Protein AF-A0A7S3I066-F1 (afdb_monomer_lite)

pLDDT: mean 82.43, std 9.89, range [44.12, 90.88]

InterPro domains:
  IPR013083 Zinc finger, RING/FYVE/PHD-type [G3DSA:3.30.40.10] (5-87)

Structure (mmCIF, N/CA/C/O backbone):
data_AF-A0A7S3I066-F1
#
_entry.id   AF-A0A7S3I066-F1
#
loop_
_atom_site.group_PDB
_atom_site.id
_atom_site.type_symbol
_atom_site.label_atom_id
_atom_site.label_alt_id
_atom_site.label_comp_id
_atom_site.label_asym_id
_atom_site.label_entity_id
_atom_site.label_seq_id
_atom_site.pdbx_PDB_ins_code
_atom_site.Cartn_x
_atom_site.Cartn_y
_atom_site.Cartn_z
_atom_site.occupancy
_atom_site.B_iso_or_equiv
_atom_site.auth_seq_id
_atom_site.auth_comp_id
_atom_site.auth_asym_id
_atom_site.auth_atom_id
_atom_site.pdbx_PDB_model_num
ATOM 1 N N . MET A 1 1 ? -0.384 -4.943 -27.069 1.00 44.12 1 MET A N 1
ATOM 2 C CA . MET A 1 1 ? 0.576 -6.040 -27.296 1.00 44.12 1 MET A CA 1
ATOM 3 C C . MET A 1 1 ? 1.079 -6.470 -25.933 1.00 44.12 1 MET A C 1
ATOM 5 O O . MET A 1 1 ? 1.532 -5.614 -25.189 1.00 44.12 1 MET A O 1
ATOM 9 N N . ILE A 1 2 ? 0.859 -7.729 -25.557 1.00 48.94 2 ILE A N 1
ATOM 10 C CA . ILE A 1 2 ? 1.422 -8.310 -24.334 1.00 48.94 2 ILE A CA 1
ATOM 11 C C . ILE A 1 2 ? 2.770 -8.921 -24.718 1.00 48.94 2 ILE A C 1
ATOM 13 O O . ILE A 1 2 ? 2.803 -9.960 -25.370 1.00 48.94 2 ILE A O 1
ATOM 17 N N . SER A 1 3 ? 3.866 -8.234 -24.406 1.00 50.28 3 SER A N 1
ATOM 18 C CA . SER A 1 3 ? 5.214 -8.765 -24.615 1.00 50.28 3 SER A CA 1
ATOM 19 C C . SER A 1 3 ? 5.439 -9.963 -23.687 1.00 50.28 3 SER A C 1
ATOM 21 O O . SER A 1 3 ? 4.972 -9.967 -22.544 1.00 50.28 3 SER A O 1
ATOM 23 N N . GLY A 1 4 ? 6.107 -11.005 -24.182 1.00 54.94 4 GLY A N 1
ATOM 24 C CA . GLY A 1 4 ? 6.476 -12.164 -23.369 1.00 54.94 4 GLY A CA 1
ATOM 25 C C . GLY A 1 4 ? 7.638 -11.842 -22.423 1.00 54.94 4 GLY A C 1
ATOM 26 O O . GLY A 1 4 ? 8.455 -10.977 -22.720 1.00 54.94 4 GLY A O 1
ATOM 27 N N . LEU A 1 5 ? 7.765 -12.597 -21.324 1.00 60.16 5 LEU A N 1
ATOM 28 C CA . LEU A 1 5 ? 8.819 -12.425 -20.302 1.00 60.16 5 LEU A CA 1
ATOM 29 C C . LEU A 1 5 ? 10.271 -12.506 -20.826 1.00 60.16 5 LEU A C 1
ATOM 31 O O . LEU A 1 5 ? 11.192 -12.221 -20.067 1.00 60.16 5 LEU A O 1
ATOM 35 N N . GLY A 1 6 ? 10.482 -12.915 -22.082 1.00 55.78 6 GLY A N 1
ATOM 36 C CA . GLY A 1 6 ? 11.797 -12.980 -22.728 1.00 55.78 6 GLY A CA 1
ATOM 37 C C . GLY A 1 6 ? 12.194 -11.740 -23.538 1.00 55.78 6 GLY A C 1
ATOM 38 O O . GLY A 1 6 ? 13.335 -11.678 -23.979 1.00 55.78 6 GLY A O 1
ATOM 39 N N . ASP A 1 7 ? 11.285 -10.780 -23.740 1.00 63.56 7 ASP A N 1
ATOM 40 C CA . ASP A 1 7 ? 11.503 -9.620 -24.624 1.00 63.56 7 ASP A CA 1
ATOM 41 C C . ASP A 1 7 ? 11.888 -8.341 -23.848 1.00 63.56 7 ASP A C 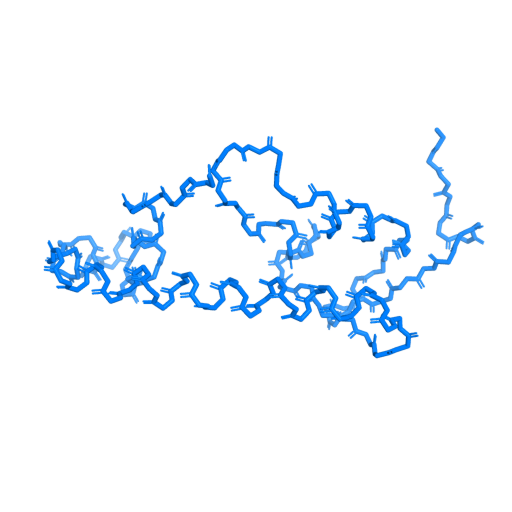1
ATOM 43 O O . ASP A 1 7 ? 12.458 -7.404 -24.400 1.00 63.56 7 ASP A O 1
ATOM 47 N N . GLU A 1 8 ? 11.616 -8.309 -22.538 1.00 71.69 8 GLU A N 1
ATOM 48 C CA . GLU A 1 8 ? 11.772 -7.136 -21.670 1.00 71.69 8 GLU A CA 1
ATOM 49 C C . GLU A 1 8 ? 12.464 -7.496 -20.340 1.00 71.69 8 GLU A C 1
ATOM 51 O O . GLU A 1 8 ? 12.368 -8.638 -19.877 1.00 71.69 8 GLU A O 1
ATOM 56 N N . PRO A 1 9 ? 13.143 -6.539 -19.671 1.00 82.62 9 PRO A N 1
ATOM 57 C CA . PRO A 1 9 ? 13.783 -6.791 -18.384 1.00 82.62 9 PRO A CA 1
ATOM 58 C C . PRO A 1 9 ? 12.754 -7.244 -17.343 1.00 82.62 9 PRO A C 1
ATOM 60 O O . PRO A 1 9 ? 11.740 -6.579 -17.094 1.00 82.62 9 PRO A O 1
ATOM 63 N N . SER A 1 10 ? 13.035 -8.379 -16.707 1.00 87.56 10 SER A N 1
ATOM 64 C CA . SER A 1 10 ? 12.181 -8.990 -15.694 1.00 87.56 10 SER A CA 1
ATOM 65 C C . SER A 1 10 ? 12.837 -8.938 -14.317 1.00 87.56 10 SER A C 1
ATOM 67 O O . SER A 1 10 ? 14.058 -8.890 -14.185 1.00 87.56 10 SER A O 1
ATOM 69 N N . ILE A 1 11 ? 12.009 -8.908 -13.277 1.00 87.31 11 ILE A N 1
ATOM 70 C CA . ILE A 1 11 ? 12.437 -8.867 -11.884 1.00 87.31 11 ILE A CA 1
ATOM 71 C C . ILE A 1 11 ? 11.721 -9.949 -11.089 1.00 87.31 11 ILE A C 1
ATOM 73 O O . ILE A 1 11 ? 10.508 -10.140 -11.213 1.00 87.31 11 ILE A O 1
ATOM 77 N N . MET A 1 12 ? 12.482 -10.647 -10.251 1.00 89.31 12 MET A N 1
ATOM 78 C CA . MET A 1 12 ? 11.945 -11.577 -9.267 1.00 89.31 12 MET A CA 1
ATOM 79 C C . MET A 1 12 ? 11.692 -10.834 -7.957 1.00 89.31 12 MET A C 1
ATOM 81 O O . MET A 1 12 ? 12.597 -10.226 -7.385 1.00 89.31 12 MET A O 1
ATOM 85 N N . LEU A 1 13 ? 10.454 -10.895 -7.476 1.00 89.75 13 LEU A N 1
ATOM 86 C CA . LEU A 1 13 ? 10.086 -10.357 -6.171 1.00 89.75 13 LEU A CA 1
ATOM 87 C C . LEU A 1 13 ? 10.563 -11.284 -5.043 1.00 89.75 13 LEU A C 1
ATOM 89 O O . LEU A 1 13 ? 10.765 -12.479 -5.253 1.00 89.75 13 LEU A O 1
ATOM 93 N N . GLY A 1 14 ? 10.614 -10.783 -3.808 1.00 87.00 14 GLY A N 1
ATOM 94 C CA . GLY A 1 14 ? 10.910 -11.586 -2.613 1.00 87.00 14 GLY A CA 1
ATOM 95 C C . GLY A 1 14 ? 9.934 -12.753 -2.398 1.00 87.00 14 GLY A C 1
ATOM 96 O O . GLY A 1 14 ? 10.297 -13.766 -1.806 1.00 87.00 14 GLY A O 1
ATOM 97 N N . CYS A 1 15 ? 8.719 -12.669 -2.954 1.00 90.06 15 CYS A N 1
ATOM 98 C CA . CYS A 1 15 ? 7.747 -13.765 -2.987 1.00 90.06 15 CYS A CA 1
ATOM 99 C C . CYS A 1 15 ? 7.967 -14.780 -4.129 1.00 90.06 15 CYS A C 1
ATOM 101 O O . CYS A 1 15 ? 7.087 -15.600 -4.383 1.00 90.06 15 CYS A O 1
ATOM 103 N N . LYS A 1 16 ? 9.106 -14.717 -4.835 1.00 89.31 16 LYS A N 1
ATOM 104 C CA . LYS A 1 16 ? 9.521 -15.585 -5.958 1.00 89.31 16 LYS A CA 1
ATOM 105 C C .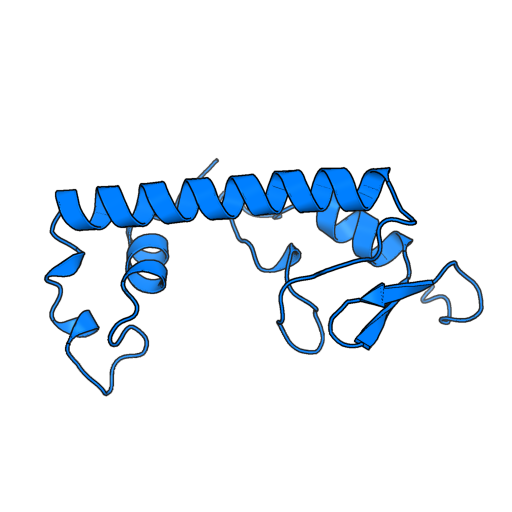 LYS A 1 16 ? 8.687 -15.483 -7.241 1.00 89.31 16 LYS A C 1
ATOM 107 O O . LYS A 1 16 ? 8.939 -16.218 -8.190 1.00 89.31 16 LYS A O 1
ATOM 112 N N . HIS A 1 17 ? 7.732 -14.560 -7.309 1.00 90.81 17 HIS A N 1
ATOM 113 C CA . HIS A 1 17 ? 7.011 -14.269 -8.547 1.00 90.81 17 HIS A CA 1
ATOM 114 C C . HIS A 1 17 ? 7.828 -13.335 -9.443 1.00 90.81 17 HIS A C 1
ATOM 116 O O . HIS A 1 17 ? 8.448 -12.390 -8.952 1.00 90.81 17 HIS A O 1
ATOM 122 N N . ILE A 1 18 ? 7.803 -13.595 -10.750 1.00 89.56 18 ILE A N 1
ATOM 123 C CA . ILE A 1 18 ? 8.545 -12.839 -11.762 1.00 89.56 18 ILE A CA 1
ATOM 124 C C . ILE A 1 18 ? 7.571 -11.935 -12.519 1.00 89.56 18 ILE A C 1
ATOM 126 O O . ILE A 1 18 ? 6.511 -12.383 -12.953 1.00 89.56 18 ILE A O 1
ATOM 130 N N . PHE A 1 19 ? 7.935 -10.667 -12.683 1.00 89.31 19 PHE A N 1
ATOM 131 C CA . PHE A 1 19 ? 7.174 -9.678 -13.451 1.00 89.31 19 PHE A CA 1
ATOM 132 C C . PHE A 1 19 ? 8.119 -8.842 -14.315 1.00 89.31 19 PHE A C 1
ATOM 134 O O . PHE A 1 19 ? 9.312 -8.777 -14.034 1.00 89.31 19 PHE A O 1
ATOM 141 N N . HIS A 1 20 ? 7.603 -8.147 -15.331 1.00 89.00 20 HIS A N 1
ATOM 142 C CA . HIS A 1 20 ? 8.401 -7.137 -16.032 1.00 89.00 20 HIS A CA 1
ATOM 143 C C . HIS A 1 20 ? 8.721 -5.969 -15.090 1.00 89.00 20 HIS A C 1
ATOM 145 O O . HIS A 1 20 ? 7.849 -5.508 -14.341 1.00 89.00 20 HIS A O 1
ATOM 151 N N . VAL A 1 21 ? 9.950 -5.453 -15.160 1.00 87.31 21 VAL A N 1
ATOM 152 C CA . VAL A 1 21 ? 10.393 -4.280 -14.387 1.00 87.31 21 VAL A CA 1
ATOM 153 C C . VAL A 1 21 ? 9.466 -3.091 -14.653 1.00 87.31 21 VAL A C 1
ATOM 155 O O . VAL A 1 21 ? 9.002 -2.438 -13.719 1.00 87.31 21 VAL A O 1
ATOM 158 N N . GLU A 1 22 ? 9.114 -2.870 -15.920 1.00 86.75 22 GLU A N 1
ATOM 159 C CA . GLU A 1 22 ? 8.161 -1.853 -16.378 1.00 86.75 22 GLU A CA 1
ATOM 160 C C . GLU A 1 22 ? 6.774 -1.982 -15.723 1.00 86.75 22 GLU A C 1
ATOM 162 O O . GLU A 1 22 ? 6.175 -0.978 -15.333 1.00 86.75 22 GLU A O 1
ATOM 167 N N . CYS A 1 23 ? 6.256 -3.206 -15.562 1.00 87.88 23 CYS A N 1
ATOM 168 C CA . CYS A 1 23 ? 4.952 -3.445 -14.938 1.00 87.88 23 CYS A CA 1
ATOM 169 C C . CYS A 1 23 ? 4.964 -3.068 -13.454 1.00 87.88 23 CYS A C 1
ATOM 171 O O . CYS A 1 23 ? 4.039 -2.404 -12.978 1.00 87.88 23 CYS A O 1
ATOM 173 N N . ILE A 1 24 ? 6.016 -3.455 -12.724 1.00 88.62 24 ILE A N 1
ATOM 174 C CA . ILE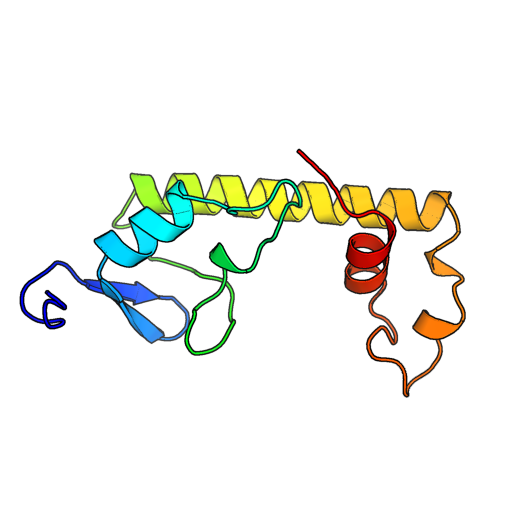 A 1 24 ? 6.166 -3.082 -11.313 1.00 88.62 24 ILE A CA 1
ATOM 175 C C . ILE A 1 24 ? 6.390 -1.575 -11.189 1.00 88.62 24 ILE A C 1
ATOM 177 O O . ILE A 1 24 ? 5.739 -0.937 -10.364 1.00 88.62 24 ILE A O 1
ATOM 181 N N . ARG A 1 25 ? 7.220 -0.977 -12.052 1.00 88.56 25 ARG A N 1
ATOM 182 C CA . ARG A 1 25 ? 7.447 0.472 -12.089 1.00 88.56 25 ARG A CA 1
ATOM 183 C C . ARG A 1 25 ? 6.139 1.237 -12.285 1.00 88.56 25 ARG A C 1
ATOM 185 O O . ARG A 1 25 ? 5.787 2.053 -11.441 1.00 88.56 25 ARG A O 1
ATOM 192 N N . LYS A 1 26 ? 5.370 0.942 -13.336 1.00 88.75 26 LYS A N 1
ATOM 193 C CA . LYS A 1 26 ? 4.083 1.612 -13.605 1.00 88.75 26 LYS A CA 1
ATOM 194 C C . LYS A 1 26 ? 3.112 1.482 -12.431 1.00 88.75 26 LYS A C 1
ATOM 196 O O . LYS A 1 26 ? 2.407 2.434 -12.123 1.00 88.75 26 LYS A O 1
ATOM 201 N N . ARG A 1 27 ? 3.115 0.346 -11.729 1.00 88.19 27 ARG A N 1
ATOM 202 C CA . ARG A 1 27 ? 2.264 0.123 -10.555 1.00 88.19 27 ARG A CA 1
ATOM 203 C C . ARG A 1 27 ? 2.712 0.908 -9.319 1.00 88.19 27 ARG A C 1
ATOM 205 O O . ARG A 1 27 ? 1.880 1.520 -8.662 1.00 88.19 27 ARG A O 1
ATOM 212 N N . VAL A 1 28 ? 4.009 0.912 -9.010 1.00 87.69 28 VAL A N 1
ATOM 213 C CA . VAL A 1 28 ? 4.571 1.623 -7.848 1.00 87.69 28 VAL A CA 1
ATOM 214 C C . VAL A 1 28 ? 4.470 3.137 -8.037 1.00 87.69 28 VAL A C 1
ATOM 216 O O . VAL A 1 28 ? 3.985 3.839 -7.152 1.00 87.69 28 VAL A O 1
ATOM 219 N N . PHE A 1 29 ? 4.865 3.637 -9.210 1.00 86.69 29 PHE A N 1
ATOM 220 C CA . PHE A 1 29 ? 4.823 5.065 -9.532 1.00 86.69 29 PHE A CA 1
ATOM 221 C C . PHE A 1 29 ? 3.402 5.562 -9.831 1.00 86.69 29 PHE A C 1
ATOM 223 O O . PHE A 1 29 ? 3.083 6.708 -9.526 1.00 86.69 29 PHE A O 1
ATOM 230 N N . GLY A 1 30 ? 2.533 4.702 -10.374 1.00 82.38 30 GLY A N 1
ATOM 231 C CA . GLY A 1 30 ? 1.116 4.997 -10.613 1.00 82.38 30 GLY A CA 1
ATOM 232 C C . GLY A 1 30 ? 0.260 5.054 -9.343 1.00 82.38 30 GLY A C 1
ATOM 233 O O . GLY A 1 30 ? -0.866 5.543 -9.402 1.00 82.38 30 GLY A O 1
ATOM 234 N N . ARG A 1 31 ? 0.795 4.611 -8.194 1.00 80.00 31 ARG A N 1
ATOM 235 C CA . ARG A 1 31 ? 0.154 4.660 -6.868 1.00 80.00 31 ARG A CA 1
ATOM 236 C C . ARG A 1 31 ? -1.252 4.042 -6.873 1.00 80.00 31 ARG A C 1
ATOM 238 O O . ARG A 1 31 ? -1.438 2.911 -7.320 1.00 80.00 31 ARG A O 1
ATOM 245 N N . TRP A 1 32 ? -2.231 4.750 -6.312 1.00 78.06 32 TRP A N 1
ATOM 246 C CA . TRP A 1 32 ? -3.615 4.321 -6.193 1.00 78.06 32 TRP A CA 1
ATOM 247 C C . TRP A 1 32 ? -4.519 5.229 -7.051 1.00 78.06 32 TRP A C 1
ATOM 249 O O . TRP A 1 32 ? -4.381 6.449 -7.003 1.00 78.06 32 TRP A O 1
ATOM 259 N N . PRO A 1 33 ? -5.450 4.660 -7.839 1.00 70.31 33 PRO A N 1
ATOM 260 C CA . PRO A 1 33 ? -6.264 5.422 -8.793 1.00 70.31 33 PRO A CA 1
ATOM 261 C C . PRO A 1 33 ? -7.456 6.168 -8.162 1.00 70.31 33 PRO A C 1
ATOM 263 O O . PRO A 1 33 ? -8.168 6.884 -8.856 1.00 70.31 33 PRO A O 1
ATOM 266 N N . SER A 1 34 ? -7.724 5.965 -6.870 1.00 75.00 34 SER A N 1
ATOM 267 C CA . SER A 1 34 ? -8.896 6.496 -6.156 1.00 75.00 34 SER A CA 1
ATOM 268 C C . SER A 1 34 ? -8.492 7.636 -5.206 1.00 75.00 34 SER A C 1
ATOM 270 O O . SER A 1 34 ? -7.353 7.669 -4.771 1.00 75.00 34 SER A O 1
ATOM 272 N N . PRO A 1 35 ? -9.375 8.562 -4.795 1.00 74.31 35 PRO A N 1
ATOM 273 C CA . PRO A 1 35 ? -9.068 9.496 -3.699 1.00 74.31 35 PRO A CA 1
ATOM 274 C C . PRO A 1 35 ? -8.788 8.788 -2.360 1.00 74.31 35 PRO A C 1
ATOM 276 O O . PRO A 1 35 ? -8.133 9.343 -1.478 1.00 74.31 35 PRO A O 1
ATOM 279 N N . ARG A 1 36 ? -9.264 7.546 -2.197 1.00 74.88 36 ARG A N 1
ATOM 280 C CA . ARG A 1 36 ? -8.956 6.714 -1.033 1.00 74.88 36 ARG A CA 1
ATOM 281 C C . ARG A 1 36 ? -7.573 6.091 -1.185 1.00 74.88 36 ARG A C 1
ATOM 283 O O . ARG A 1 36 ? -7.322 5.375 -2.155 1.00 74.88 36 ARG A O 1
ATOM 290 N N . ILE A 1 37 ? -6.720 6.277 -0.180 1.00 77.44 37 ILE A N 1
ATOM 291 C CA . ILE A 1 37 ? -5.402 5.643 -0.149 1.00 77.44 37 ILE A CA 1
ATOM 292 C C . ILE A 1 37 ? -5.582 4.126 -0.017 1.00 77.44 37 ILE A C 1
ATOM 294 O O . ILE A 1 37 ? -6.121 3.626 0.972 1.00 77.44 37 ILE A O 1
ATOM 298 N N . THR A 1 38 ? -5.122 3.380 -1.020 1.00 81.31 38 THR A N 1
ATOM 299 C CA . THR A 1 38 ? -5.108 1.909 -1.008 1.00 81.31 38 THR A CA 1
ATOM 300 C C . THR A 1 38 ? -3.684 1.411 -1.144 1.00 81.31 38 THR A C 1
ATOM 302 O O . THR A 1 38 ? -2.954 1.928 -1.976 1.00 81.31 38 THR A O 1
ATOM 305 N N . TRP A 1 39 ? -3.311 0.364 -0.410 1.00 84.31 39 TRP A N 1
ATOM 306 C CA . TRP A 1 39 ? -1.951 -0.192 -0.435 1.00 84.31 39 TRP A CA 1
ATOM 307 C C . TRP A 1 39 ? -1.808 -1.459 -1.293 1.00 84.31 39 TRP A C 1
ATOM 309 O O . TRP A 1 39 ? -0.732 -2.047 -1.319 1.00 84.31 39 TRP A O 1
ATOM 319 N N . ASP A 1 40 ? -2.861 -1.898 -2.000 1.00 84.25 40 ASP A N 1
ATOM 320 C CA . ASP A 1 40 ? -2.832 -3.146 -2.791 1.00 84.25 40 ASP A CA 1
ATOM 321 C C . ASP A 1 40 ? -1.800 -3.095 -3.927 1.00 84.25 40 ASP A C 1
ATOM 323 O O . ASP A 1 40 ? -1.225 -4.117 -4.289 1.00 84.25 40 ASP A O 1
ATOM 327 N N . PHE A 1 41 ? -1.488 -1.903 -4.443 1.00 86.94 41 PHE A N 1
ATOM 328 C CA . PHE A 1 41 ? -0.462 -1.720 -5.470 1.00 86.94 41 PHE A CA 1
ATOM 329 C C . PHE A 1 41 ? 0.958 -2.088 -4.987 1.00 86.94 41 PHE A C 1
ATOM 331 O O . PHE A 1 41 ? 1.814 -2.398 -5.813 1.00 86.94 41 PHE A O 1
ATOM 338 N N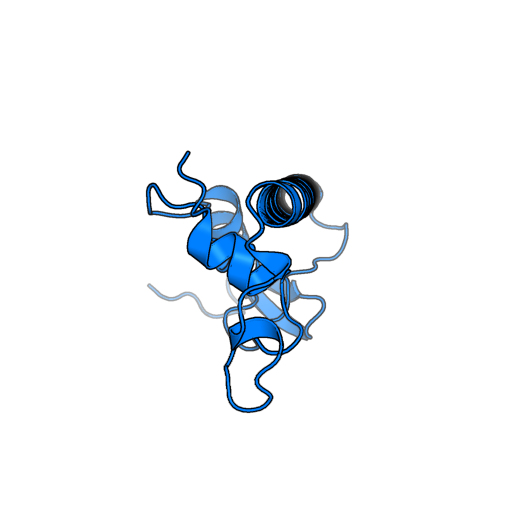 . LEU A 1 42 ? 1.183 -2.126 -3.665 1.00 89.31 42 LEU A N 1
ATOM 339 C CA . LEU A 1 42 ? 2.411 -2.612 -3.027 1.00 89.31 42 LEU A CA 1
ATOM 340 C C . LEU A 1 42 ? 2.392 -4.123 -2.763 1.00 89.31 42 LEU A C 1
ATOM 342 O O . LEU A 1 42 ? 3.348 -4.637 -2.197 1.00 89.31 42 LEU A O 1
ATOM 346 N N . ASN A 1 43 ? 1.335 -4.845 -3.145 1.00 90.81 43 ASN A N 1
ATOM 347 C CA . ASN A 1 43 ? 1.219 -6.289 -2.956 1.00 90.81 43 ASN A CA 1
ATOM 348 C C . ASN A 1 43 ? 1.342 -7.025 -4.294 1.00 90.81 43 ASN A C 1
ATOM 350 O O . ASN A 1 43 ? 0.784 -6.610 -5.309 1.00 90.81 43 ASN A O 1
ATOM 354 N N . CYS A 1 44 ? 2.025 -8.163 -4.303 1.00 89.94 44 CYS A N 1
ATOM 355 C CA . CYS A 1 44 ? 2.139 -9.055 -5.446 1.00 89.94 44 CYS A CA 1
ATOM 356 C C . CYS A 1 44 ? 0.748 -9.423 -5.983 1.00 89.94 44 CYS A C 1
ATOM 358 O O . CYS A 1 44 ? -0.113 -9.878 -5.231 1.00 89.94 44 CYS A O 1
ATOM 360 N N . SER A 1 45 ? 0.519 -9.262 -7.289 1.00 87.38 45 SER A N 1
ATOM 361 C CA . SER A 1 45 ? -0.781 -9.587 -7.896 1.00 87.38 45 SER A CA 1
ATOM 362 C C . SER A 1 45 ? -1.130 -11.074 -7.811 1.00 87.38 45 SER A C 1
ATOM 364 O O . SER A 1 45 ? -2.308 -11.408 -7.833 1.00 87.38 45 SER A O 1
ATOM 366 N N . ALA A 1 46 ? -0.123 -11.948 -7.703 1.00 88.00 46 ALA A N 1
ATOM 367 C CA . ALA A 1 46 ? -0.302 -13.396 -7.672 1.00 88.00 46 ALA A CA 1
ATOM 368 C C . ALA A 1 46 ? -0.590 -13.929 -6.259 1.00 88.00 46 ALA A C 1
ATOM 370 O O . ALA A 1 46 ? -1.578 -14.626 -6.059 1.00 88.00 46 ALA A O 1
ATOM 371 N N . CYS A 1 47 ? 0.235 -13.579 -5.265 1.00 90.88 47 CYS A N 1
ATOM 372 C CA . CYS A 1 47 ? 0.115 -14.118 -3.901 1.00 90.88 47 CYS A CA 1
ATOM 373 C C . CYS A 1 47 ? -0.326 -13.105 -2.840 1.00 90.88 47 CYS A C 1
ATOM 375 O O . CYS A 1 47 ? -0.407 -13.455 -1.666 1.00 90.88 47 CYS A O 1
ATOM 377 N N . LYS A 1 48 ? -0.557 -11.841 -3.215 1.00 87.12 48 LYS A N 1
ATOM 378 C CA . LYS A 1 48 ? -0.932 -10.741 -2.306 1.00 87.12 48 LYS A CA 1
ATOM 379 C C . LYS A 1 48 ? 0.081 -10.417 -1.198 1.00 87.12 48 LYS A C 1
ATOM 381 O O . LYS A 1 48 ? -0.196 -9.559 -0.365 1.00 87.12 48 LYS A O 1
ATOM 386 N N . GLN A 1 49 ? 1.271 -11.018 -1.220 1.00 87.94 49 GLN A N 1
ATOM 387 C CA . GLN A 1 49 ? 2.370 -10.650 -0.323 1.00 87.94 49 GLN A CA 1
ATOM 388 C C . GLN A 1 49 ? 2.955 -9.289 -0.697 1.00 87.94 49 GLN A C 1
ATOM 390 O O . GLN A 1 49 ? 2.978 -8.929 -1.871 1.00 87.94 49 GLN A O 1
ATOM 395 N N . GLU A 1 50 ? 3.461 -8.553 0.288 1.00 90.00 50 GLU A N 1
ATOM 396 C CA . GLU A 1 50 ? 4.119 -7.265 0.064 1.00 90.00 50 GLU A CA 1
ATOM 397 C C . GLU A 1 50 ? 5.298 -7.404 -0.917 1.00 90.00 50 GLU A C 1
ATOM 399 O O . GLU A 1 50 ? 6.097 -8.341 -0.841 1.00 90.00 50 GLU A O 1
ATOM 404 N N . ILE A 1 51 ? 5.375 -6.483 -1.876 1.00 89.56 51 ILE A N 1
ATOM 405 C CA . ILE A 1 51 ? 6.414 -6.441 -2.899 1.00 89.56 51 ILE A CA 1
ATOM 406 C C . ILE A 1 51 ? 7.729 -6.075 -2.217 1.00 89.56 51 ILE A C 1
ATOM 408 O O . ILE A 1 51 ? 7.895 -4.984 -1.678 1.00 89.56 51 ILE A O 1
ATOM 412 N N . SER A 1 52 ? 8.683 -6.992 -2.305 1.00 88.44 52 SER A N 1
ATOM 413 C CA . SER A 1 52 ? 10.078 -6.774 -1.951 1.00 88.44 52 SER A CA 1
ATOM 414 C C . SER A 1 52 ? 10.915 -7.044 -3.194 1.00 88.44 52 SER A C 1
ATOM 416 O O . SER A 1 52 ? 10.651 -8.011 -3.908 1.00 88.44 52 SER A O 1
ATOM 418 N N . ILE A 1 53 ? 11.871 -6.171 -3.484 1.00 86.44 53 ILE A N 1
ATOM 419 C CA . ILE A 1 53 ? 12.785 -6.300 -4.620 1.00 86.44 53 ILE A CA 1
ATOM 420 C C . ILE A 1 53 ? 14.224 -6.193 -4.124 1.00 86.44 53 ILE A C 1
ATOM 422 O O . ILE A 1 53 ? 14.466 -5.600 -3.072 1.00 86.44 53 ILE A O 1
ATOM 426 N N . GLN A 1 54 ? 15.157 -6.756 -4.888 1.00 80.31 54 GLN A N 1
ATOM 427 C CA . GLN A 1 54 ? 16.589 -6.615 -4.624 1.00 80.31 54 GLN A CA 1
ATOM 428 C C . GLN A 1 54 ? 17.061 -5.176 -4.898 1.00 80.31 54 GLN A C 1
ATOM 430 O O . GLN A 1 54 ? 16.408 -4.421 -5.626 1.00 80.31 54 GLN A O 1
ATOM 435 N N . GLU A 1 55 ? 18.184 -4.792 -4.290 1.00 79.19 55 GLU A N 1
ATOM 436 C CA . GLU A 1 55 ? 18.715 -3.419 -4.309 1.00 79.19 55 GLU A CA 1
ATOM 437 C C . GLU A 1 55 ? 19.325 -3.013 -5.664 1.00 79.19 55 GLU A C 1
ATOM 439 O O . GLU A 1 55 ? 19.663 -1.847 -5.858 1.00 79.19 55 GLU A O 1
ATOM 444 N N . ASP A 1 56 ? 19.392 -3.934 -6.630 1.00 77.81 56 ASP A N 1
ATOM 445 C CA . ASP A 1 56 ? 19.874 -3.702 -7.997 1.00 77.81 56 ASP A CA 1
ATOM 446 C C . ASP A 1 56 ? 19.123 -2.576 -8.731 1.00 77.81 56 ASP A C 1
ATOM 448 O O . ASP A 1 56 ? 19.697 -1.869 -9.559 1.00 77.81 56 ASP A O 1
ATOM 452 N N . HIS A 1 57 ? 17.843 -2.353 -8.410 1.00 80.25 57 HIS A N 1
ATOM 453 C CA . HIS A 1 57 ? 17.031 -1.282 -8.996 1.00 80.25 57 HIS A CA 1
ATOM 454 C C . HIS A 1 57 ? 16.839 -0.115 -8.019 1.00 80.25 57 HIS A C 1
ATOM 456 O O . HIS A 1 57 ? 15.762 0.054 -7.443 1.00 80.25 57 HIS A O 1
ATOM 462 N N . VAL A 1 58 ? 17.873 0.721 -7.874 1.00 84.69 58 VAL A N 1
ATOM 463 C CA . VAL A 1 58 ? 17.938 1.819 -6.886 1.00 84.69 58 VAL A CA 1
ATOM 464 C C . VAL A 1 58 ? 16.708 2.735 -6.906 1.00 84.69 58 VAL A C 1
ATOM 466 O O . VAL A 1 58 ? 16.147 3.023 -5.848 1.00 84.69 58 VAL A O 1
ATOM 469 N N . GLU A 1 59 ? 16.252 3.175 -8.084 1.00 87.12 59 GLU A N 1
ATOM 470 C CA . GLU A 1 59 ? 15.089 4.072 -8.206 1.00 87.12 59 GLU A CA 1
ATOM 471 C C . GLU A 1 59 ? 13.806 3.431 -7.656 1.00 87.12 59 GLU A C 1
ATOM 473 O O . GLU A 1 59 ? 13.110 4.010 -6.818 1.00 87.12 59 GLU A O 1
ATOM 478 N N . LEU A 1 60 ? 13.507 2.208 -8.106 1.00 86.75 60 LEU A N 1
ATOM 479 C CA . LEU A 1 60 ? 12.300 1.478 -7.725 1.00 86.75 60 LEU A CA 1
ATOM 480 C C . LEU A 1 60 ? 12.344 1.077 -6.247 1.00 86.75 60 LEU A C 1
ATOM 482 O O . LEU A 1 60 ? 11.336 1.184 -5.551 1.00 86.75 60 LEU A O 1
ATOM 486 N N . TYR A 1 61 ? 13.512 0.656 -5.765 1.00 88.75 61 TYR A N 1
ATOM 487 C CA . TYR A 1 61 ? 13.727 0.261 -4.377 1.00 88.75 61 TYR A CA 1
ATOM 488 C C . TYR A 1 61 ? 13.556 1.450 -3.427 1.00 88.75 61 TYR A C 1
ATOM 490 O O . TYR A 1 61 ? 12.872 1.338 -2.408 1.00 88.75 61 TYR A O 1
ATOM 498 N N . THR A 1 62 ? 14.100 2.615 -3.790 1.00 90.31 62 THR A N 1
ATOM 499 C CA . THR A 1 62 ? 13.973 3.846 -2.998 1.00 90.31 62 THR A CA 1
ATOM 500 C C . THR A 1 62 ? 12.516 4.295 -2.897 1.00 90.31 62 THR A C 1
ATOM 502 O O . THR A 1 62 ? 12.036 4.584 -1.797 1.00 90.31 62 THR A O 1
ATOM 505 N N . GLU A 1 63 ? 11.784 4.311 -4.015 1.00 90.00 63 GLU A N 1
ATOM 506 C CA . GLU A 1 63 ? 10.369 4.700 -4.020 1.00 90.00 63 GLU A CA 1
ATOM 507 C C . GLU A 1 63 ? 9.498 3.679 -3.266 1.00 90.00 63 GLU A C 1
ATOM 509 O O . GLU A 1 63 ? 8.676 4.065 -2.433 1.00 90.00 63 GLU A O 1
ATOM 514 N N . LEU A 1 64 ? 9.729 2.372 -3.457 1.00 90.06 64 LEU A N 1
ATOM 515 C CA . LEU A 1 64 ? 9.068 1.323 -2.671 1.00 90.06 64 LEU A CA 1
ATOM 516 C C . LEU A 1 64 ? 9.295 1.528 -1.173 1.00 90.06 64 LEU A C 1
ATOM 518 O O . LEU A 1 64 ? 8.339 1.548 -0.401 1.00 90.06 64 LEU A O 1
ATOM 522 N N . LYS A 1 65 ? 10.543 1.745 -0.747 1.00 90.25 65 LYS A N 1
ATOM 523 C CA . LYS A 1 65 ? 10.889 1.963 0.663 1.00 90.25 65 LYS A CA 1
ATOM 524 C C . LYS A 1 65 ? 10.200 3.200 1.237 1.00 90.25 65 LYS A C 1
ATOM 526 O O . LYS A 1 65 ? 9.696 3.158 2.364 1.00 90.25 65 LYS A O 1
ATOM 531 N N . LYS A 1 66 ? 10.123 4.285 0.466 1.00 90.69 66 LYS A N 1
ATOM 532 C CA . LYS A 1 66 ? 9.402 5.504 0.848 1.00 90.69 66 LYS A CA 1
ATOM 533 C C . LYS A 1 66 ? 7.904 5.243 1.021 1.00 90.69 66 LYS A C 1
ATOM 535 O O . LYS A 1 66 ? 7.340 5.623 2.046 1.00 90.69 66 LYS A O 1
ATOM 540 N N . LEU A 1 67 ? 7.273 4.545 0.078 1.00 89.88 67 LEU A N 1
ATOM 541 C CA . LEU A 1 67 ? 5.847 4.207 0.138 1.00 89.88 67 LEU A CA 1
ATOM 542 C C . LEU A 1 67 ? 5.527 3.229 1.275 1.00 89.88 67 LEU A C 1
ATOM 544 O O . LEU A 1 67 ? 4.527 3.406 1.965 1.00 89.88 67 LEU A O 1
ATOM 548 N N . LEU A 1 68 ? 6.397 2.254 1.536 1.00 89.38 68 LEU A N 1
ATOM 549 C CA . LEU A 1 68 ? 6.279 1.339 2.674 1.00 89.38 68 LEU A CA 1
ATOM 550 C C . LEU A 1 68 ? 6.426 2.065 4.014 1.00 89.38 68 LEU A C 1
ATOM 552 O O . LEU A 1 68 ? 5.692 1.783 4.959 1.00 89.38 68 LEU A O 1
ATOM 556 N N . THR A 1 69 ? 7.335 3.036 4.095 1.00 90.50 69 THR A N 1
ATOM 557 C CA . THR A 1 69 ? 7.486 3.888 5.283 1.00 90.50 69 THR A CA 1
ATOM 558 C C . THR A 1 69 ? 6.242 4.749 5.494 1.00 90.50 69 THR A C 1
ATOM 560 O O . THR A 1 69 ? 5.740 4.846 6.612 1.00 90.50 69 THR A O 1
ATOM 563 N N . MET A 1 70 ? 5.691 5.322 4.420 1.00 88.62 70 MET A N 1
ATOM 564 C CA . MET A 1 70 ? 4.436 6.073 4.469 1.00 88.62 70 MET A CA 1
ATOM 565 C C . MET A 1 70 ? 3.269 5.186 4.917 1.00 88.62 70 MET A C 1
ATOM 567 O O . MET A 1 70 ? 2.516 5.589 5.799 1.00 88.62 70 MET A O 1
ATOM 571 N N . LYS A 1 71 ? 3.158 3.965 4.379 1.00 87.94 71 LYS A N 1
ATOM 572 C CA . LYS A 1 71 ? 2.172 2.960 4.796 1.00 87.94 71 LYS A CA 1
ATOM 573 C C . LYS A 1 71 ? 2.265 2.689 6.292 1.00 87.94 71 LYS A C 1
ATOM 575 O O . LYS A 1 71 ? 1.260 2.807 6.980 1.00 87.94 71 LYS A O 1
ATOM 580 N N . LYS A 1 72 ? 3.463 2.399 6.810 1.00 88.38 72 LYS A N 1
ATOM 581 C CA . LYS A 1 72 ? 3.679 2.173 8.249 1.00 88.38 72 LYS A CA 1
ATOM 582 C C . LYS A 1 72 ? 3.243 3.374 9.084 1.00 88.38 72 LYS A C 1
ATOM 584 O O . LYS A 1 72 ? 2.416 3.209 9.971 1.00 88.38 72 LYS A O 1
ATOM 589 N N . LYS A 1 73 ? 3.681 4.581 8.716 1.00 89.19 73 LYS A N 1
ATOM 590 C CA . LYS A 1 73 ? 3.318 5.811 9.430 1.00 89.19 73 LYS A CA 1
ATOM 591 C C . LYS A 1 73 ? 1.807 6.054 9.448 1.00 89.19 73 LYS A C 1
ATOM 593 O O . LYS A 1 73 ? 1.252 6.363 10.494 1.00 89.19 73 LYS A O 1
ATOM 598 N N . VAL A 1 74 ? 1.127 5.885 8.311 1.00 87.00 74 VAL A N 1
ATOM 599 C CA . VAL A 1 74 ? -0.338 6.010 8.237 1.00 87.00 74 VAL A CA 1
ATOM 600 C C . VAL A 1 74 ? -1.010 4.950 9.106 1.00 87.00 74 VAL A C 1
ATOM 602 O O . VAL A 1 74 ? -1.932 5.272 9.842 1.00 87.00 74 VAL A O 1
ATOM 605 N N . HIS A 1 75 ? -0.540 3.703 9.068 1.00 86.06 75 HIS A N 1
ATOM 606 C CA . HIS A 1 75 ? -1.085 2.625 9.891 1.00 86.06 75 HIS A CA 1
ATOM 607 C C . HIS A 1 75 ? -0.919 2.894 11.394 1.00 86.06 75 HIS A C 1
ATOM 609 O O . HIS A 1 75 ? -1.868 2.684 12.146 1.00 86.06 75 HIS A O 1
ATOM 615 N N . GLU A 1 76 ? 0.239 3.388 11.831 1.00 88.25 76 GLU A N 1
ATOM 616 C CA . GLU A 1 76 ? 0.476 3.781 13.226 1.00 88.25 76 GLU A CA 1
ATOM 617 C C . GLU A 1 76 ? -0.464 4.917 13.646 1.00 88.25 76 GLU A C 1
ATOM 619 O O . GLU A 1 76 ? -1.193 4.771 14.627 1.00 88.25 76 GLU A O 1
ATOM 624 N N . MET A 1 77 ? -0.565 5.974 12.831 1.00 87.00 77 MET A N 1
ATOM 625 C CA . MET A 1 77 ? -1.490 7.086 13.075 1.00 87.00 77 MET A CA 1
ATOM 626 C C . MET A 1 77 ? -2.955 6.624 13.142 1.00 87.00 77 MET A C 1
ATOM 628 O O . MET A 1 77 ? -3.707 7.088 14.001 1.00 87.00 77 MET A O 1
ATOM 632 N N . CYS A 1 78 ? -3.367 5.691 12.274 1.00 85.06 78 CYS A N 1
ATOM 633 C CA . CYS A 1 78 ? -4.698 5.081 12.321 1.00 85.06 78 CYS A CA 1
ATOM 634 C C . CYS A 1 78 ? -4.938 4.370 13.654 1.00 85.06 78 CYS A C 1
ATOM 636 O O . CYS A 1 78 ? -6.005 4.514 14.241 1.00 85.06 78 CYS A O 1
ATOM 638 N N . ILE A 1 79 ? -3.973 3.576 14.124 1.00 86.31 79 ILE A N 1
ATOM 639 C CA . ILE A 1 79 ? -4.108 2.804 15.364 1.00 86.31 79 ILE A CA 1
ATOM 640 C C . ILE A 1 79 ? -4.180 3.740 16.572 1.00 86.31 79 ILE A C 1
ATOM 642 O O . ILE A 1 79 ? -5.025 3.543 17.444 1.00 86.31 79 ILE A O 1
ATOM 646 N N . GLU A 1 80 ? -3.324 4.761 16.632 1.00 88.44 80 GLU A N 1
ATOM 647 C CA . GLU A 1 80 ? -3.346 5.758 17.707 1.00 88.44 80 GLU A CA 1
ATOM 648 C C . GLU A 1 80 ? -4.689 6.484 17.763 1.00 88.44 80 GLU A C 1
ATOM 650 O O . GLU A 1 80 ? -5.318 6.573 18.820 1.00 88.44 80 GLU A O 1
ATOM 655 N N . ARG A 1 81 ? -5.178 6.929 16.605 1.00 87.31 81 ARG A N 1
ATOM 656 C CA . ARG A 1 81 ? -6.465 7.608 16.502 1.00 87.31 81 ARG A CA 1
ATOM 657 C C . ARG A 1 81 ? -7.639 6.684 16.820 1.00 87.31 81 ARG A C 1
ATOM 659 O O . ARG A 1 81 ? -8.566 7.099 17.507 1.00 87.31 81 ARG A O 1
ATOM 666 N N . ALA A 1 82 ? -7.568 5.416 16.421 1.00 87.31 82 ALA A N 1
ATOM 667 C CA . ALA A 1 82 ? -8.569 4.415 16.771 1.00 87.31 82 ALA A CA 1
ATOM 668 C C . ALA A 1 82 ? -8.654 4.175 18.285 1.00 87.31 82 ALA A C 1
ATOM 670 O O . ALA A 1 82 ? -9.756 4.051 18.813 1.00 87.31 82 ALA A O 1
ATOM 671 N N . LYS A 1 83 ? -7.520 4.167 18.998 1.00 87.25 83 LYS A N 1
ATOM 672 C CA . LYS A 1 83 ? -7.501 4.100 20.470 1.00 87.25 83 LYS A CA 1
ATOM 673 C C . LYS A 1 83 ? -8.087 5.362 21.105 1.00 87.25 83 LYS A C 1
ATOM 675 O O . LYS A 1 83 ? -8.812 5.268 22.089 1.00 87.25 83 LYS A O 1
ATOM 680 N N . PHE A 1 84 ? -7.800 6.535 20.538 1.00 86.94 84 PHE A N 1
ATOM 681 C CA . PHE A 1 84 ? -8.330 7.806 21.039 1.00 86.94 84 PHE A CA 1
ATOM 682 C C . PHE A 1 84 ? -9.852 7.922 20.853 1.00 86.94 84 PHE A C 1
ATOM 684 O O . PHE A 1 84 ? -10.557 8.329 21.771 1.00 86.94 84 PHE A O 1
ATOM 691 N N . GLU A 1 85 ? -10.373 7.509 19.695 1.00 84.81 85 GLU A N 1
ATOM 692 C CA . GLU A 1 85 ? -11.811 7.514 19.384 1.00 84.81 85 GLU A CA 1
ATOM 693 C C . GLU A 1 85 ? -12.569 6.321 20.010 1.00 84.81 85 GLU A C 1
ATOM 695 O O . GLU A 1 85 ? -13.787 6.224 19.882 1.00 84.81 85 GLU A O 1
ATOM 700 N N . GLY A 1 86 ? -11.873 5.408 20.702 1.00 84.06 86 GLY A N 1
ATOM 701 C CA . GLY A 1 86 ? -12.469 4.233 21.349 1.00 84.06 86 GLY A CA 1
ATOM 702 C C . GLY A 1 86 ? -12.899 3.124 20.382 1.00 84.06 86 GLY A C 1
ATOM 703 O O . GLY A 1 86 ? -13.643 2.223 20.767 1.00 84.06 86 GLY A O 1
ATOM 704 N N . ILE A 1 87 ? -12.415 3.160 19.138 1.00 82.62 87 ILE A N 1
ATOM 705 C CA . ILE A 1 87 ? -12.634 2.137 18.103 1.00 82.62 87 ILE A CA 1
ATOM 706 C C . ILE A 1 87 ? -11.980 0.799 18.509 1.00 82.62 87 ILE A C 1
ATOM 708 O O . ILE A 1 87 ? -12.429 -0.260 18.076 1.00 82.62 87 ILE A O 1
ATOM 712 N N . ASP A 1 88 ? -10.965 0.821 19.385 1.00 80.38 88 ASP A N 1
ATOM 713 C CA . ASP A 1 88 ? -10.339 -0.382 19.961 1.00 80.38 88 ASP A CA 1
ATOM 714 C C . ASP A 1 88 ? -11.284 -1.207 20.855 1.00 80.38 88 ASP A C 1
ATOM 716 O O . ASP A 1 88 ? -11.066 -2.400 21.064 1.00 80.38 88 ASP A O 1
ATOM 720 N N . LYS A 1 89 ? -12.345 -0.578 21.375 1.00 81.88 89 LYS A N 1
ATOM 721 C CA . LYS A 1 89 ? -13.324 -1.209 22.272 1.00 81.88 89 LYS A CA 1
ATOM 722 C C . LYS A 1 89 ? -14.505 -1.820 21.527 1.00 81.88 89 LYS A C 1
ATOM 724 O O . LYS A 1 89 ? -15.410 -2.349 22.171 1.00 81.88 89 LYS A O 1
ATOM 729 N N . ASP A 1 90 ? -14.511 -1.736 20.199 1.00 83.19 90 ASP A N 1
ATOM 730 C CA . ASP A 1 90 ? -15.594 -2.255 19.377 1.00 83.19 90 ASP A CA 1
ATOM 731 C C . ASP A 1 90 ? -15.742 -3.779 19.580 1.00 83.19 90 ASP A C 1
ATOM 733 O O . ASP A 1 90 ? -14.741 -4.507 19.545 1.00 83.19 90 ASP A O 1
ATOM 737 N N . PRO A 1 91 ? -16.967 -4.291 19.812 1.00 82.50 91 PRO A N 1
ATOM 738 C CA . PRO A 1 91 ? -17.195 -5.712 20.071 1.00 82.50 91 PRO A CA 1
ATOM 739 C C . PRO A 1 91 ? -16.715 -6.616 18.928 1.00 82.50 91 PRO A C 1
ATOM 741 O O . PRO A 1 91 ? -16.350 -7.761 19.186 1.00 82.50 91 PRO A O 1
ATOM 744 N N . ARG A 1 92 ? -16.620 -6.105 17.693 1.00 81.75 92 ARG A N 1
ATOM 745 C CA . ARG A 1 92 ? -16.139 -6.866 16.528 1.00 81.75 92 ARG A CA 1
ATOM 746 C C . ARG A 1 92 ? -14.677 -7.286 16.642 1.00 81.75 92 ARG A C 1
ATOM 748 O O . ARG A 1 92 ? -14.297 -8.320 16.113 1.00 81.75 92 ARG A O 1
ATOM 755 N N . LEU A 1 93 ? -13.857 -6.535 17.381 1.00 81.75 93 LEU A N 1
ATOM 756 C CA . LEU A 1 93 ? -12.460 -6.910 17.630 1.00 81.75 93 LEU A CA 1
ATOM 757 C C . LEU A 1 93 ? -12.332 -8.099 18.593 1.00 81.75 93 LEU A C 1
ATOM 759 O O . LEU A 1 93 ? -11.273 -8.725 18.650 1.00 81.75 93 LEU A O 1
ATOM 763 N N . ARG A 1 94 ? -13.393 -8.403 19.350 1.00 82.62 94 ARG A N 1
ATOM 764 C CA . ARG A 1 94 ? -13.444 -9.479 20.349 1.00 82.62 94 ARG A CA 1
ATOM 765 C C . ARG A 1 94 ? -14.205 -10.711 19.867 1.00 82.62 94 ARG A C 1
ATOM 767 O O . ARG A 1 94 ? -14.112 -11.745 20.522 1.00 82.62 94 ARG A O 1
ATOM 774 N N . ASP A 1 95 ? -14.936 -10.607 18.760 1.00 85.44 95 ASP A N 1
ATOM 775 C CA . ASP A 1 95 ? -15.712 -11.712 18.207 1.00 85.44 95 ASP A CA 1
ATOM 776 C C . ASP A 1 95 ? -14.832 -12.597 17.306 1.00 85.44 95 ASP A C 1
ATOM 778 O O . ASP A 1 95 ? -14.355 -12.109 16.284 1.00 85.44 95 ASP A O 1
ATOM 782 N N . PRO A 1 96 ? -14.599 -13.878 17.648 1.00 85.06 96 PRO A N 1
ATOM 783 C CA . PRO A 1 96 ? -13.745 -14.773 16.865 1.00 85.06 96 PRO A CA 1
ATOM 784 C C . PRO A 1 96 ? -14.323 -15.170 15.496 1.00 85.06 96 PRO A C 1
ATOM 786 O O . PRO A 1 96 ? -13.591 -15.742 14.691 1.00 85.06 96 PRO A O 1
ATOM 789 N N . ASN A 1 97 ? -15.602 -14.885 15.218 1.00 85.94 97 ASN A N 1
ATOM 790 C CA . ASN A 1 97 ? -16.225 -15.111 13.911 1.00 85.94 97 ASN A CA 1
ATOM 791 C C . ASN A 1 97 ? -16.209 -13.859 13.016 1.00 85.94 97 ASN A C 1
ATOM 793 O O . ASN A 1 97 ? -16.589 -13.952 11.847 1.00 85.94 97 ASN A O 1
ATOM 797 N N . ASP A 1 98 ? -15.799 -12.693 13.528 1.00 86.31 98 ASP A N 1
ATOM 798 C CA . ASP A 1 98 ? -15.688 -11.476 12.723 1.00 86.31 98 ASP A CA 1
ATOM 799 C C . ASP A 1 98 ? -14.326 -11.416 12.004 1.00 86.31 98 ASP A C 1
ATOM 801 O O . ASP A 1 98 ? -13.281 -11.810 12.524 1.00 86.31 98 ASP A O 1
ATOM 805 N N . ASN A 1 99 ? -14.326 -10.871 10.787 1.00 80.25 99 ASN A N 1
ATOM 806 C CA . ASN A 1 99 ? -13.129 -10.712 9.958 1.00 80.25 99 ASN A CA 1
ATOM 807 C C . ASN A 1 99 ? -12.069 -9.792 10.591 1.00 80.25 99 ASN A C 1
ATOM 809 O O . ASN A 1 99 ? -10.910 -9.807 10.169 1.00 80.25 99 ASN A O 1
ATOM 813 N N . TYR A 1 100 ? -12.457 -8.971 11.571 1.00 80.94 100 TYR A N 1
ATOM 814 C CA . TYR A 1 100 ? -11.569 -8.049 12.278 1.00 80.94 100 TYR A CA 1
ATOM 815 C C . TYR A 1 100 ? -11.118 -8.556 13.656 1.00 80.94 100 TYR A C 1
ATOM 817 O O . TYR A 1 100 ? -10.484 -7.794 14.391 1.00 80.94 100 TYR A O 1
ATOM 825 N N . TYR A 1 101 ? -11.389 -9.819 14.007 1.00 83.88 101 TYR A N 1
ATOM 826 C CA . TYR A 1 101 ? -10.979 -10.402 15.287 1.00 83.88 101 TYR A CA 1
ATOM 827 C C . TYR A 1 101 ? -9.492 -10.171 15.576 1.00 83.88 101 TYR A C 1
ATOM 829 O O . TYR A 1 101 ? -8.620 -10.532 14.782 1.00 83.88 101 TYR A O 1
ATOM 837 N N . ASN A 1 102 ? -9.200 -9.545 16.719 1.00 81.56 102 ASN A N 1
ATOM 838 C CA . ASN A 1 102 ? -7.849 -9.196 17.159 1.00 81.56 102 ASN A CA 1
ATOM 839 C C . ASN A 1 102 ? -7.016 -8.387 16.132 1.00 81.56 102 ASN A C 1
ATOM 841 O O . ASN A 1 102 ? -5.789 -8.340 16.213 1.00 81.56 102 ASN A O 1
ATOM 845 N N . ASN A 1 103 ? -7.662 -7.732 15.159 1.00 83.06 103 ASN A N 1
ATOM 846 C CA . ASN A 1 103 ? -7.004 -6.999 14.078 1.00 83.06 103 ASN A CA 1
ATOM 847 C C . ASN A 1 103 ? -7.462 -5.536 14.035 1.00 83.06 103 ASN A C 1
ATOM 849 O O . ASN A 1 103 ? -8.096 -5.060 13.087 1.00 83.06 103 ASN A O 1
ATOM 853 N N . ILE A 1 104 ? -7.090 -4.798 15.086 1.00 83.81 104 ILE A N 1
ATOM 854 C CA . ILE A 1 104 ? -7.408 -3.372 15.239 1.00 83.81 104 ILE A CA 1
ATOM 855 C C . ILE A 1 104 ? -6.914 -2.530 14.064 1.00 83.81 104 ILE A C 1
ATOM 857 O O . ILE A 1 104 ? -7.562 -1.560 13.692 1.00 83.81 104 ILE A O 1
ATOM 861 N N . GLN A 1 105 ? -5.797 -2.905 13.441 1.00 82.56 105 GLN A N 1
ATOM 862 C CA . GLN A 1 105 ? -5.231 -2.168 12.318 1.00 82.56 105 GLN A CA 1
ATOM 863 C C . GLN A 1 105 ? -6.166 -2.192 11.104 1.00 82.56 105 GLN A C 1
ATOM 865 O O . GLN A 1 105 ? -6.442 -1.147 10.516 1.00 82.56 105 GLN A O 1
ATOM 870 N N . ALA A 1 106 ? -6.670 -3.374 10.738 1.00 81.25 106 ALA A N 1
ATOM 871 C CA . ALA A 1 106 ? -7.609 -3.518 9.632 1.00 81.25 106 ALA A CA 1
ATOM 872 C C . ALA A 1 106 ? -8.931 -2.786 9.918 1.00 81.25 106 ALA A C 1
ATOM 874 O O . ALA A 1 106 ? -9.477 -2.137 9.023 1.00 81.25 106 ALA A O 1
ATOM 875 N N . TRP A 1 107 ? -9.399 -2.819 11.170 1.00 84.69 107 TRP A N 1
ATOM 876 C CA . TRP A 1 107 ? -10.609 -2.112 11.592 1.00 84.69 107 TRP A CA 1
ATOM 877 C C . TRP A 1 107 ? -10.440 -0.586 11.596 1.00 84.69 107 TRP A C 1
ATOM 879 O O . TRP A 1 107 ? -11.274 0.140 11.055 1.00 84.69 107 TRP A O 1
ATOM 889 N N . ALA A 1 108 ? -9.316 -0.091 12.116 1.00 85.31 108 ALA A N 1
ATOM 890 C CA . ALA A 1 108 ? -8.967 1.324 12.133 1.00 85.31 108 ALA A CA 1
ATOM 891 C C . ALA A 1 108 ? -8.852 1.894 10.713 1.00 85.31 108 ALA A C 1
ATOM 893 O O . ALA A 1 108 ? -9.426 2.938 10.423 1.00 85.31 108 ALA A O 1
ATOM 894 N N . LEU A 1 109 ? -8.178 1.188 9.799 1.00 81.25 109 LEU A N 1
ATOM 895 C CA . LEU A 1 109 ? -8.071 1.589 8.389 1.00 81.25 109 LEU A CA 1
ATOM 896 C C . LEU A 1 109 ? -9.423 1.593 7.671 1.00 81.25 109 LEU A C 1
ATOM 898 O O . LEU A 1 109 ? -9.656 2.418 6.783 1.00 81.25 109 LEU A O 1
ATOM 902 N N . PHE A 1 110 ? -10.309 0.665 8.033 1.00 80.31 110 PHE A N 1
ATOM 903 C CA . PHE A 1 110 ? -11.660 0.626 7.494 1.00 80.31 110 PHE A CA 1
ATOM 904 C C . PHE A 1 110 ? -12.489 1.825 7.975 1.00 80.31 110 PHE A C 1
ATOM 906 O O . PHE A 1 110 ? -13.128 2.478 7.153 1.00 80.31 110 PHE A O 1
ATOM 913 N N . LYS A 1 111 ? -12.435 2.147 9.275 1.00 80.25 111 LYS A N 1
ATOM 914 C CA . LYS A 1 111 ? -13.228 3.222 9.896 1.00 80.25 111 LYS A CA 1
ATOM 915 C C . LYS A 1 111 ? -12.701 4.629 9.614 1.00 80.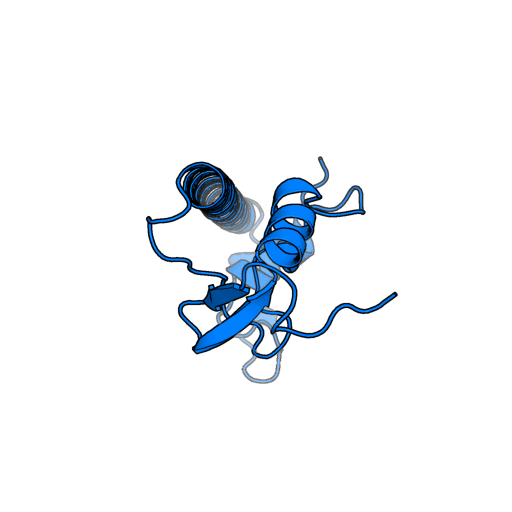25 111 LYS A C 1
ATOM 917 O O . LYS A 1 111 ? -13.506 5.519 9.369 1.00 80.25 111 LYS A O 1
ATOM 922 N N . LEU A 1 112 ? -11.384 4.831 9.645 1.00 77.19 112 LEU A N 1
ATOM 923 C CA . LEU A 1 112 ? -10.755 6.154 9.526 1.00 77.19 112 LEU A CA 1
ATOM 924 C C . LEU A 1 112 ? -10.467 6.578 8.081 1.00 77.19 112 LEU A C 1
ATOM 926 O O . LEU A 1 112 ? -10.021 7.702 7.896 1.00 77.19 112 LEU A O 1
ATOM 930 N N . ALA A 1 113 ? -10.688 5.684 7.100 1.00 65.81 113 ALA A N 1
ATOM 931 C CA . ALA A 1 113 ? -10.549 5.881 5.651 1.00 65.81 113 ALA A CA 1
ATOM 932 C C . ALA A 1 113 ? -9.790 7.166 5.260 1.00 65.81 113 ALA A C 1
ATOM 934 O O . ALA A 1 113 ? -10.399 8.202 5.013 1.00 65.81 113 ALA A O 1
ATOM 935 N N . TYR A 1 114 ? -8.456 7.104 5.220 1.00 65.06 114 TYR A N 1
ATOM 936 C CA . TYR A 1 114 ? -7.647 8.269 4.862 1.00 65.06 114 TYR A CA 1
ATOM 937 C C . TYR A 1 114 ? -7.825 8.591 3.373 1.00 65.06 114 TYR A C 1
ATOM 939 O O . TYR A 1 114 ? -7.542 7.761 2.499 1.00 65.06 114 TYR A O 1
ATOM 947 N N . TYR A 1 115 ? -8.308 9.800 3.109 1.00 55.28 115 TYR A N 1
ATOM 948 C CA . TYR A 1 115 ? -8.361 10.415 1.788 1.00 55.28 115 TYR A CA 1
ATOM 949 C C . TYR A 1 115 ? -7.141 11.326 1.637 1.00 55.28 115 TYR A C 1
ATOM 951 O O . TYR A 1 115 ? -6.724 11.950 2.617 1.00 55.28 115 TYR A O 1
ATOM 959 N N . GLN A 1 116 ? -6.538 11.337 0.446 1.00 48.12 116 GLN A N 1
ATOM 960 C CA . GLN A 1 116 ? -5.508 12.321 0.109 1.00 48.12 116 GLN A CA 1
ATOM 961 C C . GLN A 1 116 ? -6.154 13.673 -0.200 1.00 48.12 116 GLN A C 1
ATOM 963 O O . GLN A 1 116 ? -7.215 13.666 -0.863 1.00 48.12 116 GLN A O 1
#

Secondary structure (DSSP, 8-state):
----TTTS-EEE-TTS-EEEHHHHHHHHHH--SSSB---GGGB-TTT-PBP---TT-HHHHHHHHHHHHHHHHHHHHHHHHHHHTTGGG-GGGT-TTSTTTT-HHHHHHHHH--B-

Organism: NCBI:txid182087

Foldseek 3Di:
DDDDPVPADWFQWPVRDIDGPVVLCCL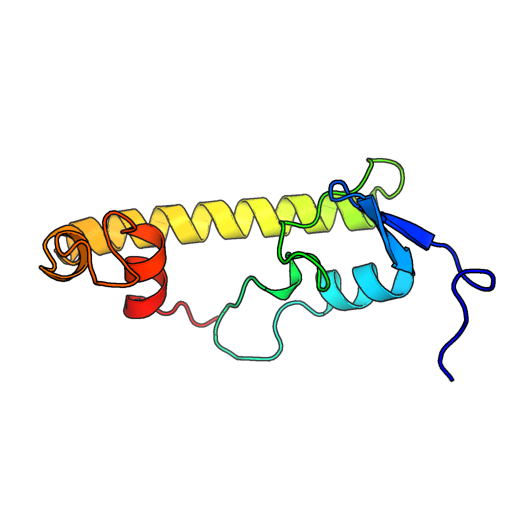LVVQDPDLFHDCQSQADPPPRHGTHGDCPPVVSNVSSVVVVVVVVVVLVVLLVVCVVVVVVVDCLCCDPPHPCPVPSSVSSCVVVGDGD

Sequence (116 aa):
MISGLGDEPSIMLGCKHIFHVECIRKRVFGRWPSPRITWDFLNCSACKQEISIQEDHVELYTELKKLLTMKKKVHEMCIERAKFEGIDKDPRLRDPNDNYYNNIQAWALFKLAYYQ

Radius of gyration: 17.24 Å; chains: 1; bounding box: 37×28×50 Å